Protein AF-A0A6A4GCJ8-F1 (afdb_monomer_lite)

InterPro domains:
  IPR036397 Ribonuclease H superfamily [G3DSA:3.30.420.10] (1-58)
  IPR038717 Tc1-like transposase, DDE domain [PF13358] (2-31)

Secondary structure (DSSP, 8-state):
----PPPTT-GGG-THHHHHHHHHHHHHHTHHHHHHHHTT-TT--HHHHHHHHHHHHSS-STT--TT-

Sequence (68 aa):
MQLVYLPAYSPDLNPIEESFSAMKAWIQWNRDYLLGELMGKDMCHPIALLWEAVYSTMVPSVGLDPEM

Structure (mmCIF, N/CA/C/O backbone):
data_AF-A0A6A4GCJ8-F1
#
_entry.id   AF-A0A6A4GCJ8-F1
#
loop_
_atom_site.group_PDB
_atom_site.id
_atom_site.type_symbol
_atom_site.label_atom_id
_atom_site.label_alt_id
_atom_site.label_comp_id
_atom_site.label_asym_id
_atom_site.label_entity_id
_atom_site.label_seq_id
_atom_site.pdbx_PDB_ins_code
_atom_site.Cartn_x
_atom_site.Cartn_y
_atom_site.Cartn_z
_atom_site.occupancy
_atom_site.B_iso_or_equiv
_atom_site.auth_seq_id
_atom_site.auth_comp_id
_atom_site.auth_asym_id
_atom_site.auth_atom_id
_atom_site.pdbx_PDB_model_num
ATOM 1 N N . MET A 1 1 ? -26.176 5.776 1.821 1.00 75.69 1 MET A N 1
ATOM 2 C CA . MET A 1 1 ? -24.806 5.535 2.322 1.00 75.69 1 MET A CA 1
ATOM 3 C C . MET A 1 1 ? -24.805 5.786 3.820 1.00 75.69 1 MET A C 1
ATOM 5 O O . MET A 1 1 ? -25.267 6.844 4.226 1.00 75.69 1 MET A O 1
ATOM 9 N N . GLN A 1 2 ? -24.376 4.812 4.622 1.00 90.19 2 GLN A N 1
ATOM 10 C CA . GLN A 1 2 ? -24.269 4.924 6.081 1.00 90.19 2 GLN A CA 1
ATOM 11 C C . GLN A 1 2 ? -22.788 5.033 6.445 1.00 90.19 2 GLN A C 1
ATOM 13 O O . GLN A 1 2 ? -21.987 4.227 5.980 1.00 90.19 2 GLN A O 1
ATOM 18 N N . LEU A 1 3 ? -22.425 6.035 7.246 1.00 91.12 3 LEU A N 1
ATOM 19 C CA . LEU A 1 3 ? -21.066 6.162 7.763 1.00 91.12 3 LEU A CA 1
ATOM 20 C C . LEU A 1 3 ? -20.860 5.176 8.914 1.00 91.12 3 LEU A C 1
ATOM 22 O O . LEU A 1 3 ? -21.694 5.084 9.816 1.00 91.12 3 LEU A O 1
ATOM 26 N N . VAL A 1 4 ? -19.737 4.463 8.877 1.00 92.06 4 VAL A N 1
ATOM 27 C CA . VAL A 1 4 ? -19.290 3.564 9.943 1.00 92.06 4 VAL A CA 1
ATOM 28 C C . VAL A 1 4 ? -18.078 4.207 10.606 1.00 92.06 4 VAL A C 1
ATOM 30 O O . VAL A 1 4 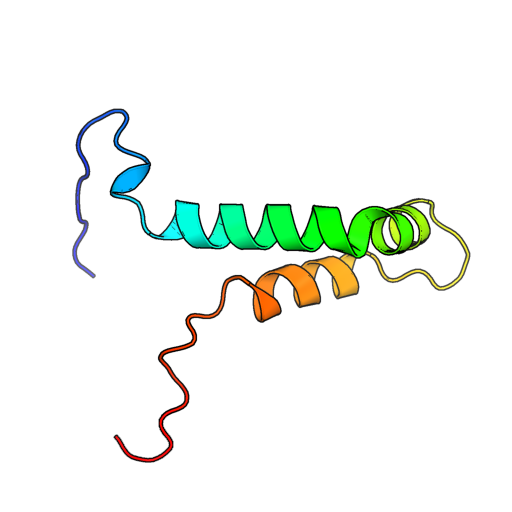? -17.074 4.464 9.947 1.00 92.06 4 VAL A O 1
ATOM 33 N N . TYR A 1 5 ? -18.186 4.500 11.902 1.00 93.94 5 TYR A N 1
ATOM 34 C CA . TYR A 1 5 ? -17.088 5.065 12.683 1.00 93.94 5 TYR A CA 1
ATOM 35 C C . TYR A 1 5 ? -16.275 3.941 13.318 1.00 93.94 5 TYR A C 1
ATOM 37 O O . TYR A 1 5 ? -16.827 3.095 14.020 1.00 93.94 5 TYR A O 1
ATOM 45 N N . LEU A 1 6 ? -14.965 3.957 13.085 1.00 95.44 6 LEU A N 1
ATOM 46 C CA . LEU A 1 6 ? -14.018 3.052 13.726 1.00 95.44 6 LEU A CA 1
ATOM 47 C C . LEU A 1 6 ? -13.433 3.707 14.990 1.00 95.44 6 LEU A C 1
ATOM 49 O O . LEU A 1 6 ? -13.322 4.938 15.039 1.00 95.44 6 LEU A O 1
ATOM 53 N N . PRO A 1 7 ? -13.038 2.925 16.011 1.00 97.50 7 PRO A N 1
ATOM 54 C CA . PRO A 1 7 ? -12.279 3.452 17.137 1.00 97.50 7 PRO A CA 1
ATOM 55 C C . PRO A 1 7 ? -10.953 4.074 16.673 1.00 97.50 7 PRO A C 1
ATOM 57 O O . PRO A 1 7 ? -10.398 3.719 15.630 1.00 97.50 7 PRO A O 1
ATOM 60 N N . ALA A 1 8 ? -10.426 5.014 17.461 1.00 96.50 8 ALA A N 1
ATOM 61 C CA . ALA A 1 8 ? -9.143 5.643 17.162 1.00 96.50 8 ALA A CA 1
ATOM 62 C C . ALA A 1 8 ? -8.026 4.591 17.046 1.00 96.50 8 ALA A C 1
ATOM 64 O O . ALA A 1 8 ? -8.004 3.623 17.804 1.00 96.50 8 ALA A O 1
ATOM 65 N N . TYR A 1 9 ? -7.100 4.800 16.103 1.00 94.12 9 TYR A N 1
ATOM 66 C CA . TYR A 1 9 ? -5.952 3.916 15.856 1.00 94.12 9 TYR A CA 1
ATOM 67 C C . TYR A 1 9 ? -6.327 2.441 15.631 1.00 94.12 9 TYR A C 1
ATOM 69 O O . TYR A 1 9 ? -5.614 1.554 16.086 1.00 94.12 9 TYR A O 1
ATOM 77 N N . SER A 1 10 ? -7.437 2.173 14.932 1.00 96.00 10 SER A N 1
ATOM 78 C CA . SER A 1 10 ? -7.888 0.811 14.600 1.00 96.00 10 SER A CA 1
ATOM 79 C C . SER A 1 10 ? -7.706 0.481 13.108 1.00 96.00 10 SER A C 1
ATOM 81 O O . SER A 1 10 ? -8.706 0.279 12.414 1.00 96.00 10 SER A O 1
ATOM 83 N N . PRO A 1 11 ? -6.464 0.450 12.581 1.00 95.38 11 PRO A N 1
ATOM 84 C CA . PRO A 1 11 ? -6.220 0.127 11.175 1.00 95.38 11 PRO A CA 1
ATOM 85 C C . PRO A 1 11 ? -6.708 -1.286 10.832 1.00 95.38 11 PRO A C 1
ATOM 87 O O . PRO A 1 11 ? -7.281 -1.488 9.771 1.00 95.38 11 PRO A O 1
ATOM 90 N N . ASP A 1 12 ? -6.619 -2.229 11.772 1.00 94.31 12 ASP A N 1
ATOM 91 C CA . ASP A 1 12 ? -7.072 -3.615 11.584 1.00 94.31 12 ASP A CA 1
ATOM 92 C C . ASP A 1 12 ? -8.577 -3.735 11.276 1.00 94.31 12 ASP A C 1
ATOM 94 O O . ASP A 1 12 ? -9.032 -4.759 10.774 1.00 94.31 12 ASP A O 1
ATOM 98 N N . LEU A 1 13 ? -9.366 -2.694 11.577 1.00 94.50 13 LEU A N 1
ATOM 99 C CA . LEU A 1 13 ? -10.804 -2.644 11.292 1.00 94.50 13 LEU A CA 1
ATOM 100 C C . LEU A 1 13 ? -11.135 -1.912 9.985 1.00 94.50 13 LEU A C 1
ATOM 102 O O . LEU A 1 13 ? -12.305 -1.836 9.606 1.00 94.50 13 LEU A O 1
ATOM 106 N N . ASN A 1 14 ? -10.136 -1.343 9.310 1.00 92.38 14 ASN A N 1
ATOM 107 C CA . ASN A 1 14 ? -10.314 -0.638 8.053 1.00 92.38 14 ASN A CA 1
ATOM 108 C C . ASN A 1 14 ? -9.966 -1.571 6.879 1.00 92.38 14 ASN A C 1
ATOM 110 O O . ASN A 1 14 ? -8.787 -1.835 6.641 1.00 92.38 14 ASN A O 1
ATOM 114 N N . PRO A 1 15 ? -10.955 -2.043 6.099 1.00 88.31 15 PRO A N 1
ATOM 115 C CA . PRO A 1 15 ? -10.729 -3.051 5.060 1.00 88.31 15 PRO A CA 1
ATOM 116 C C . PRO A 1 15 ? -9.763 -2.601 3.954 1.00 88.31 15 PRO A C 1
ATOM 118 O O . PRO A 1 15 ? -9.202 -3.433 3.250 1.00 88.31 15 PRO A O 1
ATOM 121 N N . ILE A 1 16 ? -9.524 -1.295 3.797 1.00 90.44 16 ILE A N 1
ATOM 122 C CA . ILE A 1 16 ? -8.571 -0.794 2.802 1.00 90.44 16 ILE A CA 1
ATOM 123 C C . ILE A 1 16 ? -7.110 -1.149 3.140 1.00 90.44 16 ILE A C 1
ATOM 125 O O . ILE A 1 16 ? -6.274 -1.206 2.238 1.00 90.44 16 ILE A O 1
ATOM 129 N N . GLU A 1 17 ? -6.787 -1.401 4.415 1.00 94.12 17 GLU A N 1
ATOM 130 C CA . GLU A 1 17 ? -5.416 -1.687 4.865 1.00 94.12 17 GLU A CA 1
ATOM 131 C C . GLU A 1 17 ? -4.874 -3.001 4.285 1.00 94.12 17 GLU A C 1
ATOM 133 O O . GLU A 1 17 ? -3.690 -3.093 3.936 1.00 94.12 17 GLU A O 1
ATOM 138 N N . GLU A 1 18 ? -5.739 -4.007 4.121 1.00 90.81 18 GLU A N 1
ATOM 139 C CA . GLU A 1 18 ? -5.396 -5.274 3.468 1.00 90.81 18 GLU A CA 1
ATOM 140 C C . GLU A 1 18 ? -5.044 -5.040 1.995 1.00 90.81 18 GLU A C 1
ATOM 142 O O . GLU A 1 18 ? -3.956 -5.415 1.547 1.00 90.81 18 GLU A O 1
ATOM 147 N N . SER A 1 19 ? -5.899 -4.318 1.266 1.00 90.94 19 SER A N 1
ATOM 148 C CA . SER A 1 19 ? -5.675 -3.971 -0.141 1.00 90.94 19 SER A CA 1
ATOM 149 C C . SER A 1 19 ? -4.388 -3.161 -0.345 1.00 90.94 19 SER A C 1
ATOM 151 O O . SER A 1 19 ? -3.625 -3.421 -1.280 1.00 90.94 19 SER A O 1
ATOM 153 N N . PHE A 1 20 ? -4.083 -2.208 0.544 1.00 92.69 20 PHE A N 1
ATOM 154 C CA . PHE A 1 20 ? -2.812 -1.473 0.505 1.00 92.69 20 PHE A CA 1
ATOM 155 C C . PHE A 1 20 ? -1.607 -2.361 0.822 1.00 92.69 20 PHE A C 1
ATOM 157 O O . PHE A 1 20 ? -0.528 -2.164 0.254 1.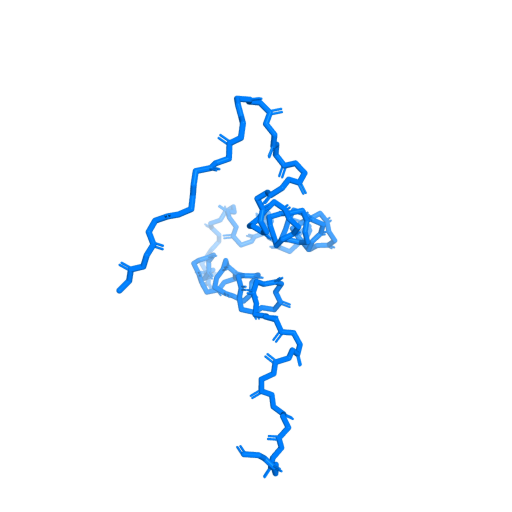00 92.69 20 PHE A O 1
ATOM 164 N N . SER A 1 21 ? -1.756 -3.336 1.715 1.00 93.19 21 SER A N 1
ATOM 165 C CA . SER A 1 21 ? -0.699 -4.303 2.019 1.00 93.19 21 SER A CA 1
ATOM 166 C C . SER A 1 21 ? -0.417 -5.226 0.834 1.00 93.19 21 SER A C 1
ATOM 168 O O . SER A 1 21 ? 0.753 -5.405 0.485 1.00 93.19 21 SER A O 1
ATOM 170 N N . ALA A 1 22 ? -1.455 -5.703 0.145 1.00 93.31 22 ALA A N 1
ATOM 171 C CA . ALA A 1 22 ? -1.328 -6.467 -1.094 1.00 93.31 22 ALA A CA 1
ATOM 172 C C . ALA A 1 22 ? -0.653 -5.648 -2.210 1.00 93.31 22 ALA A C 1
ATOM 174 O O . ALA A 1 22 ? 0.288 -6.129 -2.842 1.00 93.31 22 ALA A O 1
ATOM 175 N N . MET A 1 23 ? -1.043 -4.380 -2.392 1.00 93.38 23 MET A N 1
ATOM 176 C CA . MET A 1 23 ? -0.407 -3.487 -3.371 1.00 93.38 23 MET A CA 1
ATOM 177 C C . MET A 1 23 ? 1.080 -3.259 -3.069 1.00 93.38 23 MET A C 1
ATOM 179 O O . MET A 1 23 ? 1.913 -3.312 -3.973 1.00 93.38 23 MET A O 1
ATOM 183 N N . LYS A 1 24 ? 1.451 -3.049 -1.797 1.00 93.44 24 LYS A N 1
ATOM 184 C CA . LYS A 1 24 ? 2.866 -2.933 -1.393 1.00 93.44 24 LYS A CA 1
ATOM 185 C C . LYS A 1 24 ? 3.652 -4.208 -1.709 1.00 93.44 24 LYS A C 1
ATOM 187 O O . LYS A 1 24 ? 4.769 -4.107 -2.215 1.00 93.44 24 LYS A O 1
ATOM 192 N N . ALA A 1 25 ? 3.082 -5.383 -1.438 1.00 95.31 25 ALA A N 1
ATOM 193 C CA . ALA A 1 25 ? 3.714 -6.664 -1.756 1.00 95.31 25 ALA A CA 1
ATOM 194 C C . ALA A 1 25 ? 3.899 -6.845 -3.272 1.00 95.31 25 ALA A C 1
ATOM 196 O O . ALA A 1 25 ? 4.978 -7.228 -3.720 1.00 95.31 25 ALA A O 1
ATOM 197 N N . TRP A 1 26 ? 2.893 -6.474 -4.069 1.00 95.31 26 TRP A N 1
ATOM 198 C CA . TRP A 1 26 ? 2.987 -6.482 -5.528 1.00 95.31 26 TRP A CA 1
ATOM 199 C C . TRP A 1 26 ? 4.103 -5.564 -6.032 1.00 95.31 26 TRP A C 1
ATOM 201 O O . TRP A 1 26 ? 4.919 -5.988 -6.849 1.00 95.31 26 TRP A O 1
ATOM 211 N N . ILE A 1 27 ? 4.208 -4.339 -5.503 1.00 93.19 27 ILE A N 1
ATOM 212 C CA . ILE A 1 27 ? 5.289 -3.404 -5.859 1.00 93.19 27 ILE A CA 1
ATOM 213 C C . ILE A 1 27 ? 6.653 -3.999 -5.496 1.00 93.19 27 ILE A C 1
ATOM 215 O O . ILE A 1 27 ? 7.606 -3.869 -6.262 1.00 93.19 27 ILE A O 1
ATOM 219 N N . GLN A 1 28 ? 6.758 -4.667 -4.345 1.00 95.50 28 GLN A N 1
ATOM 220 C CA . GLN A 1 28 ? 7.998 -5.304 -3.913 1.00 95.50 28 GLN A CA 1
ATOM 221 C C . GLN A 1 28 ? 8.410 -6.451 -4.844 1.00 95.50 28 GLN A C 1
ATOM 223 O O . GLN A 1 28 ? 9.587 -6.549 -5.193 1.00 95.50 28 GLN A O 1
ATOM 228 N N . TRP A 1 29 ? 7.466 -7.290 -5.276 1.00 95.25 29 TRP A N 1
ATOM 229 C CA . TRP A 1 29 ? 7.738 -8.371 -6.227 1.00 95.25 29 TRP A CA 1
ATOM 230 C C . TRP A 1 29 ? 8.074 -7.867 -7.631 1.00 95.25 29 TRP A C 1
ATOM 232 O O . TRP A 1 29 ? 8.914 -8.459 -8.303 1.00 95.25 29 TRP A O 1
ATOM 242 N N . ASN A 1 30 ? 7.489 -6.745 -8.047 1.00 93.88 30 ASN A N 1
ATOM 243 C CA . ASN A 1 30 ? 7.715 -6.136 -9.360 1.00 93.88 30 ASN A CA 1
ATOM 244 C C . ASN A 1 30 ? 8.774 -5.022 -9.334 1.00 93.88 30 ASN A C 1
ATOM 246 O O . ASN A 1 30 ? 8.887 -4.253 -10.289 1.00 93.88 30 ASN A O 1
ATOM 250 N N . ARG A 1 31 ? 9.559 -4.919 -8.252 1.00 92.31 31 ARG A N 1
ATOM 251 C CA . ARG A 1 31 ? 10.441 -3.779 -7.959 1.00 92.31 31 ARG A CA 1
ATOM 252 C C . ARG A 1 31 ? 11.335 -3.386 -9.129 1.00 92.31 31 ARG A C 1
ATOM 254 O O . ARG A 1 31 ? 11.400 -2.209 -9.463 1.00 92.31 31 ARG A O 1
ATOM 261 N N . ASP A 1 32 ? 12.051 -4.337 -9.718 1.00 91.81 32 ASP A N 1
ATOM 262 C CA . ASP A 1 32 ? 13.059 -4.024 -10.735 1.00 91.81 32 ASP A CA 1
ATOM 263 C C . ASP A 1 32 ? 12.416 -3.558 -12.046 1.00 91.81 32 ASP A C 1
ATOM 265 O O . ASP A 1 32 ? 12.914 -2.628 -12.682 1.00 91.81 32 ASP A O 1
ATOM 269 N N . TYR A 1 33 ? 11.266 -4.139 -12.403 1.00 89.44 33 TYR A N 1
ATOM 270 C CA . TYR A 1 33 ? 10.471 -3.699 -13.546 1.00 89.44 33 TYR A CA 1
ATOM 271 C C . TYR A 1 33 ? 9.894 -2.298 -13.312 1.00 89.44 33 TYR A C 1
ATOM 273 O O . TYR A 1 33 ? 10.080 -1.400 -14.131 1.00 89.44 33 TYR A O 1
ATOM 281 N N . LEU A 1 34 ? 9.296 -2.078 -12.140 1.00 89.88 34 LEU A N 1
ATOM 282 C CA . LEU A 1 34 ? 8.715 -0.796 -11.752 1.00 89.88 34 LEU A CA 1
ATOM 283 C C . LEU A 1 34 ? 9.762 0.321 -11.672 1.00 89.88 34 LEU A C 1
ATOM 285 O O . LEU A 1 34 ? 9.518 1.426 -12.148 1.00 89.88 34 LEU A O 1
ATOM 289 N N . LEU A 1 35 ? 10.953 0.044 -11.135 1.00 89.81 35 LEU A N 1
ATOM 290 C CA . LEU A 1 35 ? 12.066 0.994 -11.165 1.00 89.81 35 LEU A CA 1
ATOM 291 C C . LEU A 1 35 ? 12.527 1.274 -12.600 1.00 89.81 35 LEU A C 1
ATOM 293 O O . LEU A 1 35 ? 12.787 2.428 -12.925 1.00 89.81 35 LEU A O 1
ATOM 297 N N . GLY A 1 36 ? 12.586 0.257 -13.465 1.00 89.62 36 GLY A N 1
ATOM 298 C CA . GLY A 1 36 ? 12.904 0.430 -14.884 1.00 89.62 36 GLY A CA 1
ATOM 299 C C . GLY A 1 36 ? 11.950 1.396 -15.593 1.00 89.62 36 GLY A C 1
ATOM 300 O O . GLY A 1 36 ? 12.413 2.301 -16.287 1.00 89.62 36 GLY A O 1
ATOM 301 N N . GLU A 1 37 ? 10.646 1.251 -15.351 1.00 89.56 37 GLU A N 1
ATOM 302 C CA . GLU A 1 37 ? 9.601 2.136 -15.885 1.00 89.56 37 GLU A CA 1
ATOM 303 C C . GLU A 1 37 ? 9.664 3.556 -15.294 1.00 89.56 37 GLU A C 1
ATOM 305 O O . GLU A 1 37 ? 9.453 4.543 -16.000 1.00 89.56 37 GLU A O 1
ATOM 310 N N . LEU A 1 38 ? 9.985 3.690 -14.002 1.00 87.56 38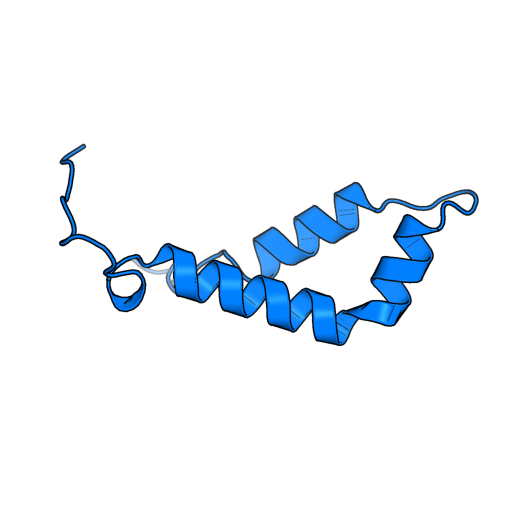 LEU A N 1
ATOM 311 C CA . LEU A 1 38 ? 10.085 4.991 -13.327 1.00 87.56 38 LEU A CA 1
ATOM 312 C C . LEU A 1 38 ? 11.360 5.772 -13.676 1.00 87.56 38 LEU A C 1
ATOM 314 O O . LEU A 1 38 ? 11.371 6.997 -13.564 1.00 87.56 38 LEU A O 1
ATOM 318 N N . MET A 1 39 ? 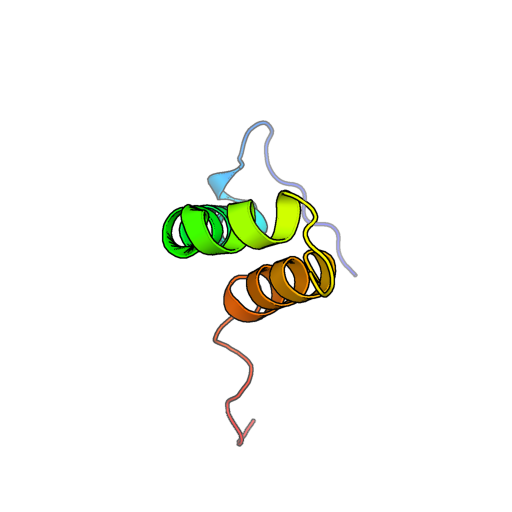12.431 5.096 -14.096 1.00 87.81 39 MET A N 1
ATOM 319 C CA . MET A 1 39 ? 13.712 5.729 -14.441 1.00 87.81 39 MET A CA 1
ATOM 320 C C . MET A 1 39 ? 13.716 6.416 -15.820 1.00 87.81 39 MET A C 1
ATOM 322 O O . MET A 1 39 ? 14.731 7.004 -16.192 1.00 87.81 39 MET A O 1
ATOM 326 N N . GLY A 1 40 ? 12.592 6.403 -16.547 1.00 70.25 40 GLY A N 1
ATOM 327 C CA . GLY A 1 40 ? 12.322 7.359 -17.627 1.00 70.25 40 GLY A CA 1
ATOM 328 C C . GLY A 1 40 ? 13.140 7.157 -18.902 1.00 70.25 40 GLY A C 1
ATOM 329 O O . GLY A 1 40 ? 13.664 8.124 -19.453 1.00 70.25 40 GLY A O 1
ATOM 330 N N . LYS A 1 41 ? 13.248 5.916 -19.387 1.00 75.62 41 LYS A N 1
ATOM 331 C CA . LYS A 1 41 ? 13.702 5.663 -20.765 1.00 7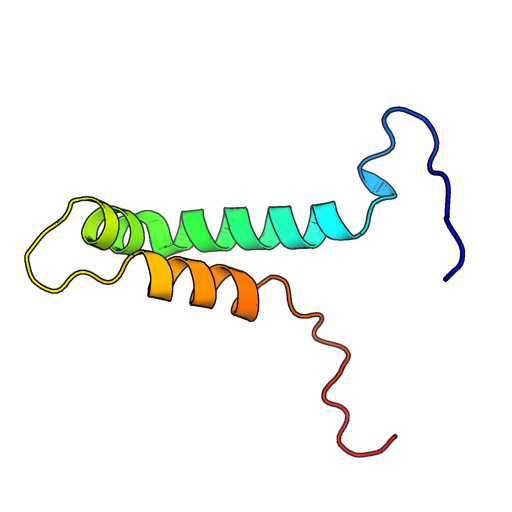5.62 41 LYS A CA 1
ATOM 332 C C . LYS A 1 41 ? 12.569 5.961 -21.756 1.00 75.62 41 LYS A C 1
ATOM 334 O O . LYS A 1 41 ? 11.398 6.003 -21.377 1.00 75.62 41 LYS A O 1
ATOM 339 N N . ASP A 1 42 ? 12.915 6.159 -23.028 1.00 72.00 42 ASP A N 1
ATOM 340 C CA . ASP A 1 42 ? 11.919 6.299 -24.094 1.00 72.00 42 ASP A CA 1
ATOM 341 C C . ASP A 1 42 ? 10.955 5.094 -24.080 1.00 72.00 42 ASP A C 1
ATOM 343 O O . ASP A 1 42 ? 11.394 3.952 -23.943 1.00 72.00 42 ASP A O 1
ATOM 347 N N . MET A 1 43 ? 9.652 5.361 -24.244 1.00 74.81 43 MET A N 1
ATOM 348 C CA . MET A 1 43 ? 8.540 4.386 -24.263 1.00 74.81 43 MET A CA 1
ATOM 349 C C . MET A 1 43 ? 8.080 3.792 -22.914 1.00 74.81 43 MET A C 1
ATOM 351 O O . MET A 1 43 ? 7.281 2.858 -22.921 1.00 74.81 43 MET A O 1
ATOM 355 N N . CYS A 1 44 ? 8.508 4.321 -21.763 1.00 83.25 44 CYS A N 1
ATOM 356 C CA . CYS A 1 44 ? 7.977 3.876 -20.465 1.00 83.25 44 CYS A CA 1
ATOM 357 C C . CYS A 1 44 ? 6.532 4.356 -20.206 1.00 83.25 44 CYS A C 1
ATOM 359 O O . CYS A 1 44 ? 6.153 5.485 -20.542 1.00 83.25 44 CYS A O 1
ATOM 361 N N . HIS A 1 45 ? 5.738 3.523 -19.528 1.00 87.12 45 HIS A N 1
ATOM 362 C CA . HIS A 1 45 ? 4.348 3.801 -19.146 1.00 87.12 45 HIS A CA 1
ATOM 363 C C . HIS A 1 45 ? 4.098 3.545 -17.646 1.00 87.12 45 HIS A C 1
ATOM 365 O O . HIS A 1 45 ? 3.222 2.756 -17.282 1.00 87.12 45 HIS A O 1
ATOM 371 N N . PRO A 1 46 ? 4.795 4.253 -16.736 1.00 87.50 46 PRO A N 1
ATOM 372 C CA . PRO A 1 46 ? 4.723 3.990 -15.295 1.00 87.50 46 PRO A CA 1
ATOM 373 C C . PRO A 1 46 ? 3.311 4.143 -14.710 1.00 87.50 46 PRO A C 1
ATOM 375 O O . PRO A 1 46 ? 2.945 3.439 -13.774 1.00 87.50 46 PRO A O 1
ATOM 378 N N . ILE A 1 47 ? 2.480 5.024 -15.278 1.00 88.94 47 ILE A N 1
ATOM 379 C CA . ILE A 1 47 ? 1.078 5.179 -14.861 1.00 88.94 47 ILE A CA 1
ATOM 380 C C . ILE A 1 47 ? 0.252 3.929 -15.183 1.00 88.94 47 ILE A C 1
ATOM 382 O O . ILE A 1 47 ? -0.581 3.534 -14.372 1.00 88.94 47 ILE A O 1
ATOM 386 N N . ALA A 1 48 ? 0.483 3.288 -16.333 1.00 90.06 48 ALA A N 1
ATOM 387 C CA . ALA A 1 48 ? -0.212 2.053 -16.693 1.00 90.06 48 ALA A CA 1
ATOM 388 C C . ALA A 1 48 ? 0.165 0.911 -15.737 1.00 90.06 48 ALA A C 1
ATOM 390 O O . ALA A 1 48 ? -0.708 0.166 -15.301 1.00 90.06 48 ALA A O 1
ATOM 391 N N . LEU A 1 49 ? 1.437 0.845 -15.334 1.00 90.38 49 LEU A N 1
ATOM 392 C CA . LEU A 1 49 ? 1.913 -0.137 -14.363 1.00 90.38 49 LEU A CA 1
ATOM 393 C C . LEU A 1 49 ? 1.293 0.057 -12.969 1.00 90.38 49 LEU A C 1
ATOM 395 O O . LEU A 1 49 ? 0.922 -0.909 -12.306 1.00 90.38 49 LEU A O 1
ATOM 399 N N . LEU A 1 50 ? 1.135 1.306 -12.520 1.00 89.19 50 LEU A N 1
ATOM 400 C CA . LEU A 1 50 ? 0.436 1.595 -11.263 1.00 89.19 50 LEU A CA 1
ATOM 401 C C . LEU A 1 50 ? -1.047 1.213 -11.334 1.00 89.19 50 LEU A C 1
ATOM 403 O O . LEU A 1 50 ? -1.590 0.711 -10.351 1.00 89.19 50 LEU A O 1
ATOM 407 N N . TRP A 1 51 ? -1.698 1.409 -12.484 1.00 91.44 51 TRP A N 1
ATOM 408 C CA . TRP A 1 51 ? -3.066 0.931 -12.689 1.00 91.44 51 TRP A CA 1
ATOM 409 C C . TRP A 1 51 ? -3.163 -0.590 -12.596 1.00 91.44 51 TRP A C 1
ATOM 411 O O . TRP A 1 51 ? -4.068 -1.092 -11.934 1.00 91.44 51 TRP A O 1
ATOM 421 N N . GLU A 1 52 ? -2.229 -1.319 -13.204 1.00 90.94 52 GLU A N 1
ATOM 422 C CA . GLU A 1 52 ? -2.170 -2.779 -13.095 1.00 90.94 52 GLU A CA 1
ATOM 423 C C . GLU A 1 52 ? -2.022 -3.231 -11.636 1.00 90.94 52 GLU A C 1
ATOM 425 O O . GLU A 1 52 ? -2.761 -4.110 -11.187 1.00 90.94 52 GLU A O 1
ATOM 430 N N . ALA A 1 53 ? -1.134 -2.590 -10.871 1.00 91.38 53 ALA A N 1
ATOM 431 C CA . ALA A 1 53 ? -0.975 -2.864 -9.445 1.00 91.38 53 ALA A CA 1
ATOM 432 C C . ALA A 1 53 ? -2.305 -2.693 -8.695 1.00 91.38 53 ALA A C 1
ATOM 434 O O . ALA A 1 53 ? -2.743 -3.597 -7.991 1.00 91.38 53 ALA A O 1
ATOM 435 N N . VAL A 1 54 ? -2.994 -1.566 -8.902 1.00 90.88 54 VAL A N 1
ATOM 436 C CA . VAL A 1 54 ? -4.281 -1.283 -8.251 1.00 90.88 54 VAL A CA 1
ATOM 437 C C . VAL A 1 54 ? -5.341 -2.324 -8.621 1.00 90.88 54 VAL A C 1
ATOM 439 O O . VAL A 1 54 ? -5.969 -2.890 -7.728 1.00 90.88 54 VAL A O 1
ATOM 442 N N . TYR A 1 55 ? -5.543 -2.617 -9.909 1.00 90.75 55 TYR A N 1
ATOM 443 C CA . TYR A 1 55 ? -6.595 -3.549 -10.336 1.00 90.75 55 TYR A CA 1
ATOM 444 C C . TYR A 1 55 ? -6.301 -5.007 -9.973 1.00 90.75 55 TYR A C 1
ATOM 446 O O . TYR A 1 55 ? -7.234 -5.765 -9.720 1.00 90.75 55 TYR A O 1
ATOM 454 N N . SER A 1 56 ? -5.030 -5.403 -9.921 1.00 89.94 56 SER A N 1
ATOM 455 C CA . SER A 1 56 ? -4.649 -6.771 -9.556 1.00 89.94 56 SER A CA 1
ATOM 456 C C . SER A 1 56 ? -4.688 -7.034 -8.049 1.00 89.94 56 SER A C 1
ATOM 458 O O . SER A 1 56 ? -4.863 -8.185 -7.655 1.00 89.94 56 SER A O 1
ATOM 460 N N . THR A 1 57 ? -4.548 -6.004 -7.202 1.00 91.06 5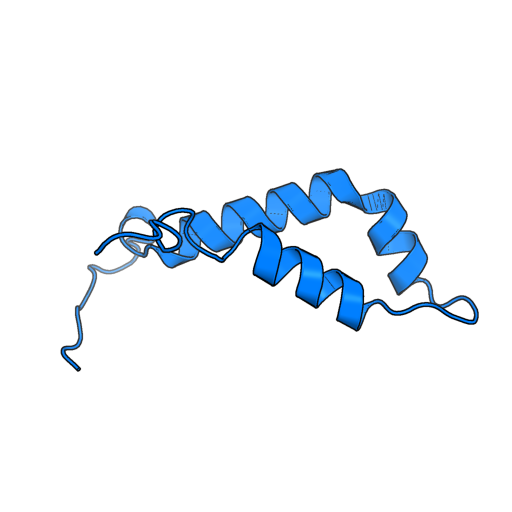7 THR A N 1
ATOM 461 C CA . THR A 1 57 ? -4.470 -6.192 -5.740 1.00 91.06 57 THR A CA 1
ATOM 462 C C . THR A 1 57 ? -5.629 -5.605 -4.948 1.00 91.06 57 THR A C 1
ATOM 464 O O . THR A 1 57 ? -5.839 -6.017 -3.812 1.00 91.06 57 THR A O 1
ATOM 467 N N . MET A 1 58 ? -6.338 -4.603 -5.476 1.00 87.50 58 MET A N 1
ATOM 468 C CA . MET A 1 58 ? -7.389 -3.889 -4.733 1.00 87.50 58 MET A CA 1
ATOM 469 C C . MET A 1 58 ? -8.808 -4.262 -5.158 1.00 87.50 58 MET A C 1
ATOM 471 O O . MET A 1 58 ? -9.766 -3.776 -4.557 1.00 87.50 58 MET A O 1
ATOM 475 N N . VAL A 1 59 ? -8.959 -5.117 -6.171 1.00 79.25 59 VAL A N 1
ATOM 476 C CA . VAL A 1 59 ? -10.253 -5.691 -6.540 1.00 79.25 59 VAL A CA 1
ATOM 477 C C . VAL A 1 59 ? -10.479 -6.934 -5.676 1.00 79.25 59 VAL A C 1
ATOM 479 O O . VAL A 1 59 ? -9.675 -7.866 -5.745 1.00 79.25 59 VAL A O 1
ATOM 482 N N . PRO A 1 60 ? -11.541 -6.977 -4.853 1.00 65.25 60 PRO A N 1
ATOM 483 C CA . PRO A 1 60 ? -11.890 -8.181 -4.111 1.00 65.25 60 PRO A CA 1
ATOM 484 C C . PRO A 1 60 ? -12.106 -9.345 -5.082 1.00 65.25 60 PRO A C 1
ATOM 486 O O . PRO A 1 60 ? -12.763 -9.183 -6.109 1.00 65.25 60 PRO A O 1
ATOM 489 N N . SER A 1 61 ? -11.625 -10.540 -4.739 1.00 61.28 61 SER A N 1
ATOM 490 C CA . SER A 1 61 ? -11.926 -11.770 -5.493 1.00 61.28 61 SER A CA 1
ATOM 491 C C . SER A 1 61 ? -13.422 -12.118 -5.503 1.00 61.28 61 SER A C 1
ATOM 493 O O . SER A 1 61 ? -13.866 -12.947 -6.293 1.00 61.28 61 SER A O 1
ATOM 495 N N . VAL A 1 62 ? -14.210 -11.470 -4.642 1.00 55.31 62 VAL A N 1
ATOM 496 C CA . VAL A 1 62 ? -15.656 -11.638 -4.529 1.00 55.31 62 VAL A CA 1
ATOM 497 C C . VAL A 1 62 ? -16.348 -10.604 -5.420 1.00 55.31 62 VAL A C 1
ATOM 499 O O . VAL A 1 62 ? -16.492 -9.441 -5.045 1.00 55.31 62 VAL A O 1
ATOM 502 N N . GLY A 1 63 ? -16.756 -11.032 -6.615 1.00 48.72 63 GLY A N 1
ATOM 503 C CA . GLY A 1 63 ? -17.484 -10.191 -7.576 1.00 48.72 63 GLY A CA 1
ATOM 504 C C . GLY A 1 63 ? -17.620 -10.756 -8.995 1.00 48.72 63 GLY A C 1
ATOM 505 O O . GLY A 1 63 ? -18.310 -10.158 -9.814 1.00 48.72 63 GLY A O 1
ATOM 506 N N . LEU A 1 64 ? -17.000 -11.900 -9.295 1.00 50.47 64 LEU A N 1
ATOM 507 C CA . LEU A 1 64 ? -17.218 -12.659 -10.531 1.00 50.47 64 LEU A CA 1
ATOM 508 C C . LEU A 1 64 ? -17.738 -14.064 -10.203 1.00 50.47 64 LEU A C 1
ATOM 510 O O . LEU A 1 64 ? -17.170 -15.055 -10.649 1.00 50.47 64 LEU A O 1
ATOM 514 N N . ASP A 1 65 ? -18.816 -14.149 -9.425 1.00 50.47 65 ASP A N 1
ATOM 515 C CA . ASP A 1 65 ? -19.717 -15.291 -9.569 1.00 50.47 65 ASP A CA 1
ATOM 516 C C . ASP A 1 65 ? -20.648 -14.962 -10.745 1.00 50.47 65 ASP A C 1
ATOM 518 O O . ASP A 1 65 ? -21.412 -14.000 -10.658 1.00 50.47 65 ASP A O 1
ATOM 522 N N . PRO A 1 66 ? -20.596 -15.698 -11.869 1.00 50.41 66 PRO A N 1
ATOM 523 C CA . PRO A 1 66 ? -21.452 -15.430 -13.024 1.00 50.41 66 PRO A CA 1
ATOM 524 C C . PRO A 1 66 ? -22.944 -15.772 -12.803 1.00 50.41 66 PRO A C 1
ATOM 526 O O . PRO A 1 66 ? -23.713 -15.693 -13.758 1.00 50.41 66 PRO A O 1
ATOM 529 N N . GLU A 1 67 ? -23.374 -16.136 -11.585 1.00 47.06 67 GLU A N 1
ATOM 530 C CA . GLU A 1 67 ? -24.742 -16.599 -11.282 1.00 47.06 67 GLU A CA 1
ATOM 531 C C . GLU A 1 67 ? -25.316 -16.123 -9.921 1.00 47.06 67 GLU A C 1
ATOM 533 O O . GLU A 1 67 ? -25.880 -16.923 -9.173 1.00 47.06 67 GLU A O 1
ATOM 538 N N . MET A 1 68 ? -25.251 -14.826 -9.592 1.00 39.03 68 MET A N 1
ATOM 539 C CA . MET A 1 68 ? -26.179 -14.220 -8.610 1.00 39.03 68 MET A CA 1
ATOM 540 C C . MET A 1 68 ? -26.700 -12.855 -9.049 1.00 39.03 68 MET A C 1
ATOM 542 O O . MET A 1 68 ? -25.870 -11.975 -9.363 1.00 39.03 68 MET A O 1
#

Radius of gyration: 16.32 Å; chains: 1; bounding box: 40×24×41 Å

Foldseek 3Di:
DDDDDDPPPPVVPPVVSQLVVQLVVVCVVCVVVLVVLVVDDPPRDNVVVSVVSNVVRVDPPPDPPVPD

Organism: NCBI:txid1447944

pLDDT: mean 84.94, std 14.24, range [39.03, 97.5]